Protein AF-A0A7W0T7S0-F1 (afdb_monomer_lite)

Sequence (54 aa):
MAVLTHGPMPLVSYPRRLRELAEADPDRPAVTCDEVTLTRAGLEVEGTRLAHHL

Structure (mmCIF, N/CA/C/O backbone):
data_AF-A0A7W0T7S0-F1
#
_entry.id   AF-A0A7W0T7S0-F1
#
loop_
_atom_site.group_PDB
_atom_site.id
_atom_site.type_symbol
_atom_site.label_atom_id
_atom_site.label_alt_id
_atom_site.label_comp_id
_atom_site.label_asym_id
_atom_site.label_entity_id
_atom_site.label_seq_id
_atom_site.pdbx_PDB_ins_code
_atom_site.Cartn_x
_atom_site.Cartn_y
_atom_site.Cartn_z
_atom_site.occupancy
_atom_site.B_iso_or_equiv
_atom_site.auth_seq_id
_atom_site.auth_comp_id
_atom_site.auth_asym_id
_atom_site.auth_atom_id
_atom_site.pdbx_PDB_model_num
ATOM 1 N N . MET A 1 1 ? -18.562 -10.396 -22.528 1.00 40.75 1 MET A N 1
ATOM 2 C CA . MET A 1 1 ? -17.785 -10.421 -21.271 1.00 40.75 1 MET A CA 1
ATOM 3 C C . MET A 1 1 ? -16.318 -10.578 -21.634 1.00 40.75 1 MET A C 1
ATOM 5 O O . MET A 1 1 ? -15.973 -11.602 -22.205 1.00 40.75 1 MET A O 1
ATOM 9 N N . ALA A 1 2 ? -15.488 -9.555 -21.421 1.00 52.56 2 ALA A N 1
ATOM 10 C CA . ALA A 1 2 ? -14.056 -9.643 -21.702 1.00 52.56 2 ALA A CA 1
ATOM 11 C C . ALA A 1 2 ? -13.358 -10.306 -20.509 1.00 52.56 2 ALA A C 1
ATOM 13 O O . ALA A 1 2 ? -13.376 -9.773 -19.402 1.00 52.56 2 ALA A O 1
ATOM 14 N N . VAL A 1 3 ? -12.784 -11.487 -20.728 1.00 61.12 3 VAL A N 1
ATOM 15 C CA . VAL A 1 3 ? -11.882 -12.120 -19.766 1.00 61.12 3 VAL A CA 1
ATOM 16 C C . VAL A 1 3 ? -10.579 -11.326 -19.813 1.00 61.12 3 VAL A C 1
ATOM 18 O O . VAL A 1 3 ? -9.894 -11.333 -20.833 1.00 61.12 3 VAL A O 1
ATOM 21 N N . LEU A 1 4 ? -10.248 -10.612 -18.736 1.00 66.88 4 LEU A N 1
ATOM 22 C CA . LEU A 1 4 ? -8.915 -10.039 -18.556 1.00 66.88 4 LEU A CA 1
ATOM 23 C C . LEU A 1 4 ? -7.945 -11.209 -18.356 1.00 66.88 4 LEU A C 1
ATOM 25 O O . LEU A 1 4 ? -7.748 -11.691 -17.240 1.00 66.88 4 LEU A O 1
ATOM 29 N N . THR A 1 5 ? -7.375 -11.718 -19.447 1.00 61.22 5 THR A N 1
ATOM 30 C CA . THR A 1 5 ? -6.218 -12.611 -19.384 1.00 61.22 5 THR A CA 1
ATOM 31 C C . THR A 1 5 ? -5.067 -11.802 -18.800 1.00 61.22 5 THR A C 1
ATOM 33 O O . THR A 1 5 ? -4.449 -10.997 -19.497 1.00 61.22 5 THR A O 1
ATOM 36 N N . HIS A 1 6 ? -4.825 -11.953 -17.499 1.00 68.75 6 HIS A N 1
ATOM 37 C CA . HIS A 1 6 ? -3.668 -11.356 -16.848 1.00 68.75 6 HIS A CA 1
ATOM 38 C C . HIS A 1 6 ? -2.434 -12.028 -17.459 1.00 68.75 6 HIS A C 1
ATOM 40 O O . HIS A 1 6 ? -2.317 -13.253 -17.415 1.00 68.75 6 HIS A O 1
ATOM 46 N N . GLY A 1 7 ? -1.561 -11.238 -18.093 1.00 73.00 7 GLY A N 1
ATOM 47 C CA . GLY A 1 7 ? -0.272 -11.722 -18.593 1.00 73.00 7 GLY A CA 1
ATOM 48 C C . GLY A 1 7 ? 0.565 -12.349 -17.468 1.00 73.00 7 GLY A C 1
ATOM 49 O O . GLY A 1 7 ? 0.173 -12.267 -16.301 1.00 73.00 7 GLY A O 1
ATOM 50 N N . PRO A 1 8 ? 1.711 -12.977 -17.783 1.00 73.75 8 PRO A N 1
ATOM 51 C CA . PRO A 1 8 ? 2.543 -13.623 -16.771 1.00 73.75 8 PRO A CA 1
ATOM 52 C C . PRO A 1 8 ? 2.830 -12.647 -15.622 1.00 73.75 8 PRO A C 1
ATOM 54 O O . PRO A 1 8 ? 3.467 -11.613 -15.821 1.00 73.75 8 PRO A O 1
ATOM 57 N N . MET A 1 9 ? 2.313 -12.955 -14.427 1.00 71.75 9 MET A N 1
ATOM 58 C CA . MET A 1 9 ? 2.577 -12.148 -13.242 1.00 71.75 9 MET A CA 1
ATOM 59 C C . MET A 1 9 ? 3.984 -12.487 -12.749 1.00 71.75 9 MET A C 1
ATOM 61 O O . MET A 1 9 ? 4.240 -13.651 -12.428 1.00 71.75 9 MET A O 1
ATOM 65 N N . PRO A 1 10 ? 4.909 -11.516 -12.699 1.00 74.25 10 PRO A N 1
ATOM 66 C CA . PRO A 1 10 ? 6.238 -11.771 -12.173 1.00 74.25 10 PRO A CA 1
ATOM 67 C C . PRO A 1 10 ? 6.125 -12.227 -10.714 1.00 74.25 10 PRO A C 1
ATOM 69 O O . PRO A 1 10 ? 5.405 -11.621 -9.919 1.00 74.25 10 PRO A O 1
ATOM 72 N N . LEU A 1 11 ? 6.842 -13.298 -10.364 1.00 85.75 11 LEU A N 1
ATOM 73 C CA . LEU A 1 11 ? 6.961 -13.757 -8.983 1.00 85.75 11 LEU A CA 1
ATOM 74 C C . LEU A 1 11 ? 7.814 -12.747 -8.207 1.00 85.75 11 LEU A C 1
ATOM 76 O O . LEU A 1 11 ? 9.043 -12.795 -8.236 1.00 85.75 11 LEU A O 1
ATOM 80 N N . VAL A 1 12 ? 7.151 -11.805 -7.543 1.00 89.25 12 VAL A N 1
ATOM 81 C CA . VAL A 1 12 ? 7.769 -10.818 -6.653 1.00 89.25 12 VAL A CA 1
ATOM 82 C C . VAL A 1 12 ? 7.328 -11.064 -5.217 1.00 89.25 12 VAL A C 1
ATOM 84 O O . VAL A 1 12 ? 6.218 -11.533 -4.967 1.00 89.25 12 VAL A O 1
ATOM 87 N N . SER A 1 13 ? 8.192 -10.737 -4.256 1.00 91.81 13 SER A N 1
ATOM 88 C CA . SER A 1 13 ? 7.798 -10.755 -2.849 1.00 91.81 13 SER A CA 1
ATOM 89 C C . SER A 1 13 ? 6.763 -9.660 -2.570 1.00 91.81 13 SER A C 1
ATOM 91 O O . SER A 1 13 ? 6.793 -8.586 -3.177 1.00 91.81 13 SER A O 1
ATOM 93 N N . TYR A 1 14 ? 5.856 -9.909 -1.623 1.00 91.06 14 TYR A N 1
ATOM 94 C CA . TYR A 1 14 ? 4.841 -8.926 -1.235 1.00 91.06 14 TYR A CA 1
ATOM 95 C C . TYR A 1 14 ? 5.430 -7.584 -0.767 1.00 91.06 14 TYR A C 1
ATOM 97 O O . TYR A 1 14 ? 4.965 -6.560 -1.269 1.00 91.06 14 TYR A O 1
ATOM 105 N N . PRO A 1 15 ? 6.477 -7.535 0.086 1.00 94.69 15 PRO A N 1
ATOM 106 C CA . PRO A 1 15 ? 7.076 -6.262 0.493 1.00 94.69 15 PRO A CA 1
ATOM 107 C C . PRO A 1 15 ? 7.627 -5.471 -0.696 1.00 94.69 15 PRO A C 1
ATOM 109 O O . PRO A 1 15 ? 7.391 -4.271 -0.818 1.00 94.69 15 PRO A O 1
ATOM 112 N N . ARG A 1 16 ? 8.288 -6.159 -1.638 1.00 95.31 16 ARG A N 1
ATOM 113 C CA . ARG A 1 16 ? 8.774 -5.530 -2.869 1.00 95.31 16 ARG A CA 1
ATOM 114 C C . ARG A 1 16 ? 7.618 -4.945 -3.673 1.00 95.31 16 ARG A C 1
ATOM 116 O O . ARG A 1 16 ? 7.717 -3.817 -4.146 1.00 95.31 16 ARG A O 1
ATOM 123 N N . ARG A 1 17 ? 6.517 -5.688 -3.808 1.00 95.06 17 ARG A N 1
ATOM 124 C CA . ARG A 1 17 ? 5.363 -5.212 -4.567 1.00 95.06 17 ARG A CA 1
ATOM 125 C C . ARG A 1 17 ? 4.705 -3.996 -3.918 1.00 95.06 17 ARG A C 1
ATOM 127 O O . ARG A 1 17 ? 4.327 -3.080 -4.637 1.00 95.06 17 ARG A O 1
ATOM 134 N N . LEU A 1 18 ? 4.576 -3.964 -2.592 1.00 95.88 18 LEU A N 1
ATOM 135 C CA . LEU A 1 18 ? 4.027 -2.804 -1.881 1.00 95.88 18 LEU A CA 1
ATOM 136 C C . LEU A 1 18 ? 4.886 -1.555 -2.094 1.00 95.88 18 LEU A C 1
ATOM 138 O O . LEU A 1 18 ? 4.342 -0.502 -2.420 1.00 95.88 18 LEU A O 1
ATOM 142 N N . ARG A 1 19 ? 6.213 -1.699 -2.029 1.00 97.69 19 ARG A N 1
ATOM 143 C CA . ARG A 1 19 ? 7.149 -0.609 -2.313 1.00 97.69 19 ARG A CA 1
ATOM 144 C C . ARG A 1 19 ? 7.028 -0.075 -3.739 1.00 97.69 19 ARG A C 1
ATOM 146 O O . ARG A 1 19 ? 6.890 1.128 -3.921 1.00 97.69 19 ARG A O 1
ATOM 153 N N . GLU A 1 20 ? 6.999 -0.954 -4.740 1.00 97.19 20 GLU A N 1
ATOM 154 C CA . GLU A 1 20 ? 6.812 -0.550 -6.144 1.00 97.19 20 GLU A CA 1
ATOM 155 C C . GLU A 1 20 ? 5.505 0.235 -6.348 1.00 97.19 20 GLU A C 1
ATOM 157 O O . GLU A 1 20 ? 5.444 1.176 -7.137 1.00 97.19 20 GLU A O 1
ATOM 162 N N . LEU A 1 21 ? 4.438 -0.151 -5.643 1.00 97.25 21 LEU A N 1
ATOM 163 C CA . LEU A 1 21 ? 3.159 0.544 -5.719 1.00 97.25 21 LEU A CA 1
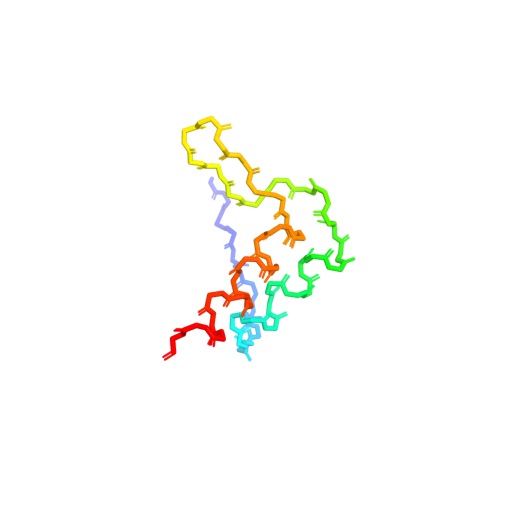ATOM 164 C C . LEU A 1 21 ? 3.196 1.910 -5.024 1.00 97.25 21 LEU A C 1
ATOM 166 O O . LEU A 1 21 ? 2.647 2.863 -5.576 1.00 97.25 21 LEU A O 1
ATOM 170 N N . ALA A 1 22 ? 3.830 2.001 -3.853 1.00 98.38 22 ALA A N 1
ATOM 171 C CA . ALA A 1 22 ? 4.017 3.250 -3.119 1.00 98.38 22 ALA A CA 1
ATOM 172 C C . ALA A 1 22 ? 4.878 4.256 -3.898 1.00 98.38 22 ALA A C 1
ATOM 174 O O . ALA A 1 22 ? 4.552 5.436 -3.925 1.00 98.38 22 ALA A O 1
ATOM 175 N N . GLU A 1 23 ? 5.926 3.795 -4.586 1.00 98.38 23 GLU A N 1
ATOM 176 C CA . GLU A 1 23 ? 6.772 4.643 -5.438 1.00 98.38 23 GLU A CA 1
ATOM 177 C C . GLU A 1 23 ? 6.026 5.144 -6.686 1.00 98.38 23 GLU A C 1
ATOM 179 O O . GLU A 1 23 ? 6.228 6.277 -7.117 1.00 98.38 23 GLU A O 1
ATOM 184 N N . ALA A 1 24 ? 5.153 4.317 -7.270 1.00 98.25 24 ALA A N 1
ATOM 185 C CA . ALA A 1 24 ? 4.433 4.667 -8.492 1.00 98.25 24 ALA A CA 1
ATOM 186 C C . ALA A 1 24 ? 3.294 5.676 -8.273 1.00 98.25 24 ALA A C 1
ATOM 188 O O . ALA A 1 24 ? 3.005 6.468 -9.168 1.00 98.25 24 ALA A O 1
ATOM 189 N N . ASP A 1 25 ? 2.599 5.595 -7.135 1.00 98.50 25 ASP A N 1
ATOM 190 C CA . ASP A 1 25 ? 1.426 6.423 -6.829 1.00 98.50 25 ASP A CA 1
ATOM 191 C C . ASP A 1 25 ? 1.157 6.411 -5.307 1.00 98.50 25 ASP A C 1
ATOM 193 O O . ASP A 1 25 ? 0.359 5.593 -4.831 1.00 98.50 25 ASP A O 1
ATOM 197 N N . PRO A 1 26 ? 1.879 7.237 -4.524 1.00 98.44 26 PRO A N 1
ATOM 198 C CA . PRO A 1 26 ? 1.938 7.119 -3.065 1.00 98.44 26 PRO A CA 1
ATOM 199 C C . PRO A 1 26 ? 0.618 7.446 -2.367 1.00 98.44 26 PRO A C 1
ATOM 201 O O . PRO A 1 26 ? 0.266 6.772 -1.396 1.00 98.44 26 PRO A O 1
ATOM 204 N N . ASP A 1 27 ? -0.117 8.441 -2.867 1.00 98.62 27 ASP A N 1
ATOM 205 C CA . ASP A 1 27 ? -1.335 8.969 -2.239 1.00 98.62 27 ASP A CA 1
ATOM 206 C C . ASP A 1 27 ? -2.597 8.191 -2.627 1.00 98.62 27 ASP A C 1
ATOM 208 O O . ASP A 1 27 ? -3.660 8.363 -2.026 1.00 98.62 27 ASP A O 1
ATOM 212 N N . ARG A 1 28 ? -2.502 7.294 -3.614 1.00 98.44 28 ARG A N 1
ATOM 213 C CA . ARG A 1 28 ? -3.638 6.480 -4.037 1.00 98.44 28 ARG A CA 1
ATOM 214 C C . ARG A 1 28 ? -4.135 5.586 -2.895 1.00 98.44 28 ARG A C 1
ATOM 216 O O . ARG A 1 28 ? -3.327 4.881 -2.282 1.00 98.44 28 ARG A O 1
ATOM 223 N N . PRO A 1 29 ? -5.458 5.534 -2.647 1.00 98.38 29 PRO A N 1
ATOM 224 C CA . PRO A 1 29 ? -6.052 4.593 -1.703 1.00 98.38 29 PRO A CA 1
ATOM 225 C C . PRO A 1 29 ? -5.676 3.146 -2.033 1.00 98.38 29 PRO A C 1
ATOM 227 O O . PRO A 1 29 ? -5.818 2.705 -3.179 1.00 98.38 29 PRO A O 1
ATOM 230 N N . ALA A 1 30 ? -5.190 2.412 -1.033 1.00 97.62 30 ALA A N 1
ATOM 231 C CA . ALA A 1 30 ? -4.790 1.014 -1.167 1.00 97.62 30 ALA A CA 1
ATOM 232 C C . ALA A 1 30 ? -5.760 0.070 -0.454 1.00 97.62 30 ALA A C 1
ATOM 234 O O . ALA A 1 30 ? -6.168 -0.936 -1.031 1.00 97.62 30 ALA A O 1
ATOM 235 N N . VAL A 1 31 ? -6.122 0.398 0.788 1.00 97.19 31 VAL A N 1
ATOM 236 C CA . VAL A 1 31 ? -7.028 -0.394 1.628 1.00 97.19 31 VAL A CA 1
ATOM 237 C C . VAL A 1 31 ? -7.902 0.559 2.429 1.00 97.19 31 VAL A C 1
ATOM 239 O O . VAL A 1 31 ? -7.392 1.503 3.031 1.00 97.19 31 VAL A O 1
ATOM 242 N N . THR A 1 32 ? -9.199 0.280 2.466 1.00 97.62 32 THR A N 1
ATOM 243 C CA . THR A 1 32 ? -10.160 0.962 3.334 1.00 97.62 32 THR A CA 1
ATOM 244 C C . THR A 1 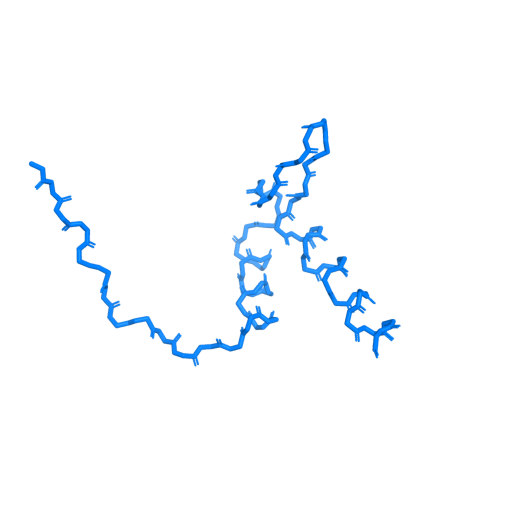32 ? -10.790 -0.072 4.256 1.00 97.62 32 THR A C 1
ATOM 246 O O . THR A 1 32 ? -11.230 -1.125 3.793 1.00 97.62 32 THR A O 1
ATOM 249 N N . CYS A 1 33 ? -10.804 0.223 5.551 1.00 96.31 33 CYS A N 1
ATOM 250 C CA . CYS A 1 33 ? -11.451 -0.560 6.593 1.00 96.31 33 CYS A CA 1
ATOM 251 C C . CYS A 1 33 ? -12.230 0.419 7.470 1.00 96.31 33 CYS A C 1
ATOM 253 O O . CYS A 1 33 ? -11.624 1.271 8.120 1.00 96.31 33 CYS A O 1
ATOM 255 N N . ASP A 1 34 ? -13.557 0.318 7.436 1.00 97.06 34 ASP A N 1
ATOM 256 C CA . ASP A 1 34 ? -14.470 1.313 8.004 1.00 97.06 34 ASP A CA 1
ATOM 257 C C . ASP A 1 34 ? -14.097 2.744 7.560 1.00 97.06 34 ASP A C 1
ATOM 259 O O . ASP A 1 34 ? -13.980 3.008 6.359 1.00 97.06 34 ASP A O 1
ATOM 263 N N . GLU A 1 35 ? -13.891 3.674 8.493 1.00 97.31 35 GLU A N 1
ATOM 264 C CA . GLU A 1 35 ? -13.547 5.069 8.198 1.00 97.31 35 GLU A CA 1
ATOM 265 C C . GLU A 1 35 ? -12.050 5.285 7.925 1.00 97.31 35 GLU A C 1
ATOM 267 O O . GLU A 1 35 ? -11.635 6.384 7.546 1.00 97.31 35 GLU A O 1
ATOM 272 N N . VAL A 1 36 ? -11.218 4.255 8.102 1.00 97.31 36 VAL A N 1
ATOM 273 C CA . VAL A 1 36 ? -9.769 4.357 7.924 1.00 97.31 36 VAL A CA 1
ATOM 274 C C . VAL A 1 36 ? -9.389 3.913 6.522 1.00 97.31 36 VAL A C 1
ATOM 276 O O . VAL A 1 36 ? -9.620 2.777 6.113 1.00 97.31 36 VAL A O 1
ATOM 279 N N . THR A 1 37 ? -8.742 4.809 5.783 1.00 98.19 37 THR A N 1
ATOM 280 C CA . THR A 1 37 ? -8.132 4.490 4.492 1.00 98.19 37 THR A CA 1
ATOM 281 C C . THR A 1 37 ? -6.628 4.660 4.581 1.00 98.19 37 THR A C 1
ATOM 283 O O . THR A 1 37 ? -6.137 5.740 4.905 1.00 98.19 37 THR A O 1
ATOM 286 N N . LEU A 1 38 ? -5.896 3.599 4.251 1.00 98.44 38 LEU A N 1
ATOM 287 C CA . LEU A 1 38 ? -4.460 3.668 4.034 1.00 98.44 38 LEU A CA 1
ATOM 288 C C . LEU A 1 38 ? -4.183 3.956 2.562 1.00 98.44 38 LEU A C 1
ATOM 290 O O . LEU A 1 38 ? -4.707 3.289 1.660 1.00 98.44 38 LEU A O 1
ATOM 294 N N . THR A 1 39 ? -3.321 4.940 2.324 1.00 98.75 39 THR A N 1
ATOM 295 C CA . THR A 1 39 ? -2.711 5.150 1.012 1.00 98.75 39 THR A CA 1
ATOM 296 C C . THR A 1 39 ? -1.694 4.047 0.728 1.00 98.75 39 THR A C 1
ATOM 298 O O . THR A 1 39 ? -1.321 3.272 1.615 1.00 98.75 39 THR A O 1
ATOM 301 N N . ARG A 1 40 ? -1.214 3.957 -0.512 1.00 98.62 40 ARG A N 1
ATOM 302 C CA . ARG A 1 40 ? -0.155 3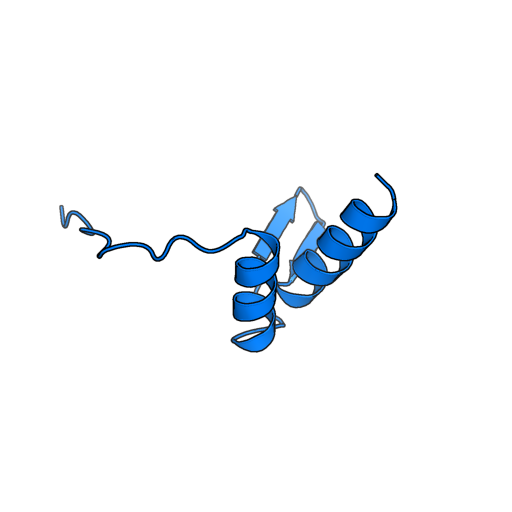.009 -0.877 1.00 98.62 40 ARG A CA 1
ATOM 303 C C . ARG A 1 40 ? 1.116 3.210 -0.063 1.00 98.62 40 ARG A C 1
ATOM 305 O O . ARG A 1 40 ? 1.680 2.223 0.400 1.00 98.62 40 ARG A O 1
ATOM 312 N N . ALA A 1 41 ? 1.521 4.461 0.153 1.00 98.62 41 ALA A N 1
ATOM 313 C CA . ALA A 1 41 ? 2.643 4.777 1.030 1.00 98.62 41 ALA A CA 1
ATOM 314 C C . ALA A 1 41 ? 2.362 4.364 2.484 1.00 98.62 41 ALA A C 1
ATOM 316 O O . ALA A 1 41 ? 3.199 3.720 3.110 1.00 98.62 41 ALA A O 1
ATOM 317 N N . GLY A 1 42 ? 1.164 4.656 3.004 1.00 98.44 42 GLY A N 1
ATOM 318 C CA . GLY A 1 42 ? 0.790 4.279 4.371 1.00 98.44 42 GLY A CA 1
ATOM 319 C C . GLY A 1 42 ? 0.784 2.765 4.599 1.00 98.44 42 GLY A C 1
ATOM 320 O O . GLY A 1 42 ? 1.263 2.290 5.625 1.00 98.44 42 GLY A O 1
ATOM 321 N N . LEU A 1 43 ? 0.298 1.995 3.623 1.00 98.12 43 LEU A N 1
ATOM 322 C CA . LEU A 1 43 ? 0.282 0.536 3.701 1.00 98.12 43 LEU A CA 1
ATOM 323 C C . LEU A 1 43 ? 1.693 -0.071 3.688 1.00 98.12 43 LEU A C 1
ATOM 325 O O . LEU A 1 43 ? 1.939 -1.035 4.410 1.00 98.12 43 LEU A O 1
ATOM 329 N N . GLU A 1 44 ? 2.613 0.467 2.883 1.00 98.38 44 GLU A N 1
ATOM 330 C CA . GLU A 1 44 ? 4.011 0.015 2.874 1.00 98.38 44 GLU A CA 1
ATOM 331 C C . GLU A 1 44 ? 4.682 0.284 4.226 1.00 98.38 44 GLU A C 1
ATOM 333 O O . GLU A 1 44 ? 5.259 -0.635 4.807 1.00 98.38 44 GLU A O 1
ATOM 338 N N . VAL A 1 45 ? 4.510 1.491 4.772 1.00 98.25 45 VAL A N 1
ATOM 339 C CA . VAL A 1 45 ? 5.095 1.886 6.060 1.00 98.25 45 VAL A CA 1
ATOM 340 C C . VAL A 1 45 ? 4.573 1.022 7.206 1.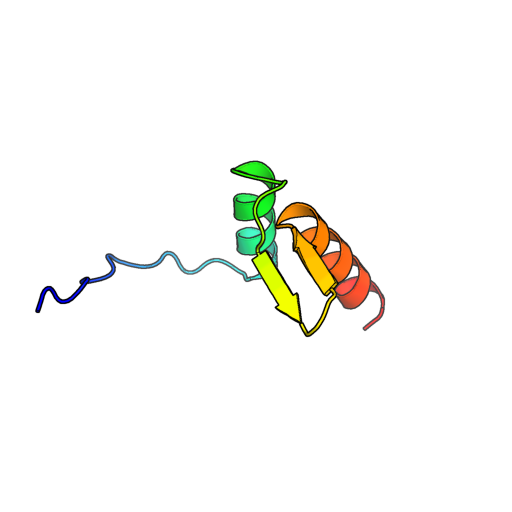00 98.25 45 VAL A C 1
ATOM 342 O O . VAL A 1 45 ? 5.371 0.453 7.954 1.00 98.25 45 VAL A O 1
ATOM 345 N N . GLU A 1 46 ? 3.252 0.879 7.351 1.00 97.31 46 GLU A N 1
ATOM 346 C CA . GLU A 1 46 ? 2.681 0.077 8.441 1.00 97.31 46 GLU A CA 1
ATOM 347 C C . GLU A 1 46 ? 2.977 -1.420 8.266 1.00 97.31 46 GLU A C 1
ATOM 349 O O . GLU A 1 46 ? 3.208 -2.117 9.254 1.00 97.31 46 GLU A O 1
ATOM 354 N N . GLY A 1 47 ? 3.053 -1.916 7.026 1.00 96.31 47 GLY A N 1
ATOM 355 C CA . GLY A 1 47 ? 3.464 -3.289 6.732 1.00 96.31 47 GLY A CA 1
ATOM 356 C C . GLY A 1 47 ? 4.918 -3.567 7.118 1.00 96.31 47 GLY A C 1
ATOM 357 O O . GLY A 1 47 ? 5.198 -4.555 7.799 1.00 96.31 47 GLY A O 1
ATOM 358 N N . THR A 1 48 ? 5.840 -2.679 6.741 1.00 96.12 48 THR A N 1
ATOM 359 C CA . THR A 1 48 ? 7.259 -2.756 7.120 1.00 96.12 48 THR A CA 1
ATOM 360 C C . THR A 1 48 ? 7.423 -2.650 8.636 1.00 96.12 48 THR A C 1
ATOM 362 O O . THR A 1 48 ? 8.129 -3.456 9.244 1.00 96.12 48 THR A O 1
ATOM 365 N N . ARG A 1 49 ? 6.713 -1.716 9.278 1.00 96.81 49 ARG A N 1
ATOM 366 C CA . ARG A 1 49 ? 6.687 -1.587 10.739 1.00 96.81 49 ARG A CA 1
ATOM 367 C C . ARG A 1 49 ? 6.205 -2.877 11.402 1.00 96.81 49 ARG A C 1
ATOM 369 O O . ARG A 1 49 ? 6.862 -3.342 12.327 1.00 96.81 49 ARG A O 1
ATOM 376 N N . LEU A 1 50 ? 5.090 -3.452 10.950 1.00 95.56 50 LEU A N 1
ATOM 377 C CA . LEU A 1 50 ? 4.556 -4.705 11.490 1.00 95.56 50 LEU A CA 1
ATOM 378 C C . LEU A 1 50 ? 5.564 -5.851 11.348 1.00 95.56 50 LEU A C 1
ATOM 380 O O . LEU A 1 50 ? 5.782 -6.578 12.310 1.00 95.56 50 LEU A O 1
ATOM 384 N N . ALA A 1 51 ? 6.210 -5.981 10.188 1.00 94.50 51 ALA A N 1
ATOM 385 C CA . ALA A 1 51 ? 7.211 -7.017 9.941 1.00 94.50 51 ALA A CA 1
ATOM 386 C C . ALA A 1 51 ? 8.444 -6.911 10.854 1.00 94.50 51 ALA A C 1
ATOM 388 O O . ALA A 1 51 ? 9.089 -7.918 11.111 1.00 94.50 51 ALA A O 1
ATOM 38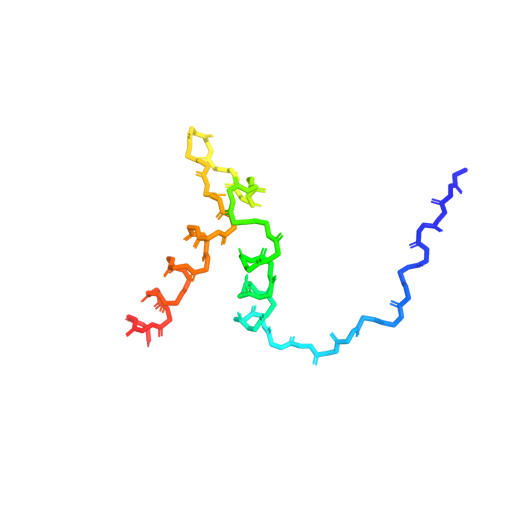9 N N . HIS A 1 52 ? 8.779 -5.716 11.344 1.00 95.56 52 HIS A N 1
ATOM 390 C CA . HIS A 1 52 ? 9.846 -5.531 12.331 1.00 95.56 52 HIS A CA 1
ATOM 391 C C . HIS A 1 52 ? 9.421 -5.845 13.772 1.00 95.56 52 HIS A C 1
ATOM 393 O O . HIS A 1 52 ? 10.290 -6.019 14.625 1.00 95.56 52 HIS A O 1
ATOM 399 N N . HIS A 1 53 ? 8.116 -5.886 14.057 1.00 94.38 53 HIS A N 1
ATOM 400 C CA . HIS A 1 53 ? 7.576 -6.192 15.389 1.00 94.38 53 HIS A CA 1
ATOM 401 C C . HIS A 1 53 ? 7.259 -7.678 15.602 1.00 94.38 53 HIS A C 1
ATOM 403 O O . HIS A 1 53 ? 6.967 -8.061 16.735 1.00 94.38 53 HIS A O 1
ATOM 409 N N . LEU A 1 54 ? 7.284 -8.493 14.543 1.00 88.00 54 LEU A N 1
ATOM 410 C CA . LEU A 1 54 ? 7.014 -9.938 14.556 1.00 88.00 54 LEU A CA 1
ATOM 411 C C . LEU A 1 54 ? 8.304 -10.738 14.347 1.00 88.00 54 LEU A 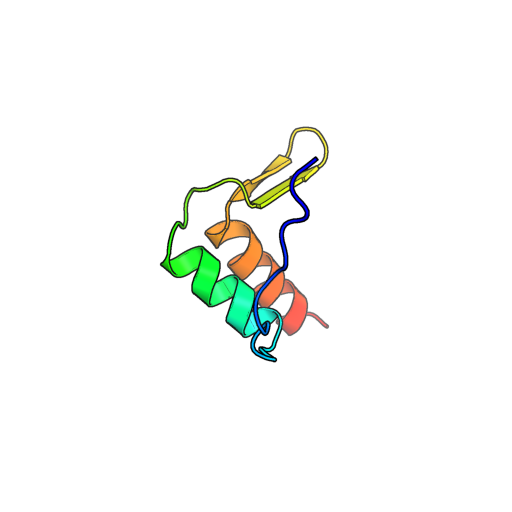C 1
ATOM 413 O O . LEU A 1 54 ? 8.396 -11.835 14.941 1.00 88.00 54 LEU A O 1
#

Radius of gyration: 13.69 Å; chains: 1; bounding box: 28×23×37 Å

pLDDT: mean 90.43, std 13.44, range [40.75, 98.75]

Foldseek 3Di:
DDDPPDPDDDPDDPLVVLVVQCVVFVQCFDDDDPPDTHGSVRCSVVVVVVVVVD

Secondary structure (DSSP, 8-state):
-------------HHHHHHHHHHH-TTSEEEEETTEEEEHHHHHHHHHHHHHH-